Protein AF-A0A1Y3AY21-F1 (afdb_monomer_lite)

Organism: Euroglyphus maynei (NCBI:txid6958)

InterPro domains:
  IPR007604 CP2 transcription factor [PF04516] (5-141)
  IPR007604 CP2 transcription factor [PS51968] (2-141)
  IPR040167 Transcription factor CP2-like [PTHR11037] (5-141)

pLDDT: mean 89.31, std 12.77, range [42.41, 98.56]

Secondary structure (DSSP, 8-state):
--TTSEEEEEE-PPPS---TTS-------TT-EEEEEEEE---SSS--SSS-EEEEEE---SS---HHHHHHHHHHHHHTSS-TT--SEEEEEEEEESEEEEEEEEETTEEEEEE-TTT--EEEEEEE---TTTTS-----

Structure (mmCIF, N/CA/C/O backbone):
data_AF-A0A1Y3AY21-F1
#
_entry.id   AF-A0A1Y3AY21-F1
#
loop_
_atom_site.group_PDB
_atom_site.id
_atom_site.type_symbol
_atom_site.label_atom_id
_atom_site.label_alt_id
_atom_site.label_comp_id
_atom_site.label_asym_id
_atom_site.label_entity_id
_atom_site.label_seq_id
_atom_site.pdbx_PDB_ins_code
_atom_site.Cartn_x
_atom_site.Cartn_y
_atom_site.Cartn_z
_atom_site.occupancy
_atom_site.B_iso_or_equiv
_atom_site.auth_seq_id
_atom_site.auth_comp_id
_atom_site.auth_asym_id
_atom_site.auth_atom_id
_atom_site.pdbx_PDB_model_num
ATOM 1 N N . PHE A 1 1 ? 0.464 17.206 8.631 1.00 47.75 1 PHE A N 1
ATOM 2 C CA . PHE A 1 1 ? -0.563 16.565 9.478 1.00 47.75 1 PHE A CA 1
ATOM 3 C C . PHE A 1 1 ? -1.856 16.540 8.682 1.00 47.75 1 PHE A C 1
ATOM 5 O O . PHE A 1 1 ? -2.060 17.468 7.915 1.00 47.75 1 PHE A O 1
ATOM 12 N N . SER A 1 2 ? -2.652 15.473 8.765 1.00 59.25 2 SER A N 1
ATOM 13 C CA . SER A 1 2 ? -3.942 15.412 8.066 1.00 59.25 2 SER A CA 1
ATOM 14 C C . SER A 1 2 ? -4.950 16.334 8.759 1.00 59.25 2 SER A C 1
ATOM 16 O O . SER A 1 2 ? -5.069 16.267 9.981 1.00 59.25 2 SER A O 1
ATOM 18 N N . ASP A 1 3 ? -5.694 17.142 8.001 1.00 69.38 3 ASP A N 1
ATOM 19 C CA . ASP A 1 3 ? -6.731 18.056 8.525 1.00 69.38 3 ASP A CA 1
ATOM 20 C C . ASP A 1 3 ? -7.941 17.328 9.146 1.00 69.38 3 ASP A C 1
ATOM 22 O O . ASP A 1 3 ? -8.862 17.959 9.664 1.00 69.38 3 ASP A O 1
ATOM 26 N N . ILE A 1 4 ? -7.950 15.994 9.073 1.00 77.56 4 ILE A N 1
ATOM 27 C CA . ILE A 1 4 ? -9.041 15.111 9.497 1.00 77.56 4 ILE A CA 1
ATOM 28 C C . ILE A 1 4 ? -8.588 14.073 10.540 1.00 77.56 4 ILE A C 1
ATOM 30 O O . ILE A 1 4 ? -9.202 13.021 10.655 1.00 77.56 4 ILE A O 1
ATOM 34 N N . GLY A 1 5 ? -7.496 14.319 11.274 1.00 87.94 5 GLY A N 1
ATOM 35 C CA . GLY A 1 5 ? -7.103 13.525 12.454 1.00 87.94 5 GLY A CA 1
ATOM 36 C C . GLY A 1 5 ? -6.418 12.177 12.185 1.00 87.94 5 GLY A C 1
ATOM 37 O O . GLY A 1 5 ? -5.830 11.602 13.101 1.00 87.94 5 GLY A O 1
ATOM 38 N N . PHE A 1 6 ? -6.423 11.676 10.947 1.00 92.44 6 PHE A N 1
ATOM 39 C CA . PHE A 1 6 ? -5.727 10.436 10.590 1.00 92.44 6 PHE A CA 1
ATOM 40 C C . PHE A 1 6 ? -4.209 10.617 10.541 1.00 92.44 6 PHE A C 1
ATOM 42 O O . PHE A 1 6 ? -3.682 11.587 9.987 1.00 92.44 6 PHE A O 1
ATOM 49 N N . LYS A 1 7 ? -3.494 9.629 11.070 1.00 93.62 7 LYS A N 1
ATOM 50 C CA . LYS A 1 7 ? -2.042 9.514 10.978 1.00 93.62 7 LYS A CA 1
ATOM 51 C C . LYS A 1 7 ? -1.668 8.107 10.550 1.00 93.62 7 LYS A C 1
ATOM 53 O O . LYS A 1 7 ? -2.377 7.142 10.819 1.00 93.62 7 LYS A O 1
ATOM 58 N N . TYR A 1 8 ? -0.536 8.013 9.873 1.00 94.62 8 TYR A N 1
ATOM 59 C CA . TYR A 1 8 ? 0.045 6.746 9.479 1.00 94.62 8 TYR A CA 1
ATOM 60 C C . TYR A 1 8 ? 1.562 6.829 9.546 1.00 94.62 8 TYR A C 1
ATOM 62 O O . TYR A 1 8 ? 2.155 7.883 9.300 1.00 94.62 8 TYR A O 1
ATOM 70 N N . PHE A 1 9 ? 2.192 5.709 9.871 1.00 93.81 9 PHE A N 1
ATOM 71 C CA . PHE A 1 9 ? 3.640 5.589 9.859 1.00 93.81 9 PHE A CA 1
ATOM 72 C C . PHE A 1 9 ? 4.066 4.190 9.428 1.00 93.81 9 PHE A C 1
ATOM 74 O O . PHE A 1 9 ? 3.391 3.198 9.699 1.00 93.81 9 PHE A O 1
ATOM 81 N N . LEU A 1 10 ? 5.202 4.137 8.738 1.00 94.94 10 LEU A N 1
ATOM 82 C CA . LEU A 1 10 ? 5.857 2.904 8.329 1.00 94.94 10 LEU A CA 1
ATOM 83 C C . LEU A 1 10 ? 6.872 2.499 9.405 1.00 94.94 10 LEU A C 1
ATOM 85 O O . LEU A 1 10 ? 7.791 3.253 9.726 1.00 94.94 10 LEU A O 1
ATOM 89 N N . GLU A 1 11 ? 6.706 1.302 9.949 1.00 93.44 11 GLU A N 1
ATOM 90 C CA . GLU A 1 11 ? 7.600 0.680 10.918 1.00 93.44 11 GLU A CA 1
ATOM 91 C C . GLU A 1 11 ? 8.815 0.088 10.201 1.00 93.44 11 GLU A C 1
ATOM 93 O O . GLU A 1 11 ? 8.866 -1.091 9.854 1.00 93.44 11 GLU A O 1
ATOM 98 N N . SER A 1 12 ? 9.812 0.933 9.965 1.00 88.56 12 SER A N 1
ATOM 99 C CA . SER A 1 12 ? 11.078 0.566 9.333 1.00 88.56 12 SER A CA 1
ATOM 100 C C . SER A 1 12 ? 12.263 1.117 10.130 1.00 88.56 12 SER A C 1
ATOM 102 O O . SER A 1 12 ? 12.130 2.189 10.732 1.00 88.56 12 SER A O 1
ATOM 104 N N . PRO A 1 13 ? 13.446 0.479 10.071 1.00 80.50 13 PRO A N 1
ATOM 105 C CA . PRO A 1 13 ? 14.674 1.075 10.583 1.00 80.50 13 PRO A CA 1
ATOM 106 C C . PRO A 1 13 ? 14.881 2.490 10.025 1.00 80.50 13 PRO A C 1
ATOM 108 O O . PRO A 1 13 ? 14.709 2.739 8.831 1.00 80.50 13 PRO A O 1
ATOM 111 N N . ILE A 1 14 ? 15.227 3.435 10.898 1.00 68.19 14 ILE A N 1
ATOM 112 C CA . ILE A 1 14 ? 15.421 4.834 10.509 1.00 68.19 14 ILE A CA 1
ATOM 113 C C . ILE A 1 14 ? 16.758 4.954 9.771 1.00 68.19 14 ILE A C 1
ATOM 115 O O . ILE A 1 14 ? 17.792 4.537 10.290 1.00 68.19 14 ILE A O 1
ATOM 119 N N . SER A 1 15 ? 16.749 5.554 8.576 1.00 64.31 15 SER A N 1
ATOM 120 C CA . SER A 1 15 ? 17.994 5.893 7.883 1.00 64.31 15 SER A CA 1
ATOM 121 C C . SER A 1 15 ? 18.796 6.913 8.694 1.00 64.31 15 SER A C 1
ATOM 123 O O . SER A 1 15 ? 18.260 7.933 9.127 1.00 64.31 15 SER A O 1
ATOM 125 N N . THR A 1 16 ? 20.091 6.661 8.874 1.00 58.69 16 THR A N 1
ATOM 126 C CA . THR A 1 16 ? 21.028 7.600 9.512 1.00 58.69 16 THR A CA 1
ATOM 127 C C . THR A 1 16 ? 21.430 8.751 8.586 1.00 58.69 16 THR A C 1
ATOM 129 O O . THR A 1 16 ? 21.954 9.759 9.053 1.00 58.69 16 THR A O 1
ATOM 132 N N . SER A 1 17 ? 21.178 8.634 7.277 1.00 58.88 17 SER A N 1
ATOM 133 C CA . SER A 1 17 ? 21.485 9.673 6.292 1.00 58.88 17 SER A CA 1
ATOM 134 C C . SER A 1 17 ? 20.344 10.679 6.185 1.00 58.88 17 SER A C 1
ATOM 136 O O . SER A 1 17 ? 19.349 10.436 5.508 1.00 58.88 17 SER A O 1
ATOM 138 N N . GLN A 1 18 ? 20.506 11.831 6.833 1.00 53.09 18 GLN A N 1
ATOM 139 C CA . GLN A 1 18 ? 19.675 13.008 6.589 1.00 53.09 18 GLN A CA 1
ATOM 140 C C . GLN A 1 18 ? 20.442 13.965 5.673 1.00 53.09 18 GLN A C 1
ATOM 142 O O . GLN A 1 18 ? 21.398 14.610 6.105 1.00 53.09 18 GLN A O 1
ATOM 147 N N . ARG A 1 19 ? 20.046 14.067 4.401 1.00 57.06 19 ARG A N 1
ATOM 148 C CA . ARG A 1 19 ? 20.443 15.214 3.576 1.00 57.06 19 ARG A CA 1
ATOM 149 C C . ARG A 1 19 ? 19.518 16.365 3.957 1.00 57.06 19 ARG A C 1
ATOM 151 O O . ARG A 1 19 ? 18.308 16.212 3.879 1.00 57.06 19 ARG A O 1
ATOM 158 N N . ARG A 1 20 ? 20.085 17.481 4.431 1.00 56.41 20 ARG A N 1
ATOM 159 C CA . ARG A 1 20 ? 19.337 18.621 5.005 1.00 56.41 20 ARG A CA 1
ATOM 160 C C . ARG A 1 20 ? 18.329 19.275 4.047 1.00 56.41 20 ARG A C 1
ATOM 162 O O . ARG A 1 20 ? 17.482 20.015 4.529 1.00 56.41 20 ARG A O 1
ATOM 169 N N . GLU A 1 21 ? 18.430 19.013 2.746 1.00 60.22 21 GLU A N 1
ATOM 170 C CA . GLU A 1 21 ? 17.621 19.658 1.701 1.00 60.22 21 GLU A CA 1
ATOM 171 C C . GLU A 1 21 ? 16.670 18.699 0.961 1.00 60.22 21 GLU A C 1
ATOM 173 O O . GLU A 1 21 ? 15.831 19.168 0.200 1.00 60.22 21 GLU A O 1
ATOM 178 N N . ASP A 1 22 ? 16.745 17.384 1.207 1.00 61.72 22 ASP A N 1
ATOM 179 C CA . ASP A 1 22 ? 15.887 16.392 0.542 1.00 61.72 22 ASP A CA 1
ATOM 180 C C . ASP A 1 22 ? 14.749 15.922 1.461 1.00 61.72 22 ASP A C 1
ATOM 182 O O . ASP A 1 22 ? 14.921 15.770 2.675 1.00 61.72 22 ASP A O 1
ATOM 186 N N . ASP A 1 23 ? 13.595 15.607 0.862 1.00 68.69 23 ASP A N 1
ATOM 187 C CA . ASP A 1 23 ? 12.509 14.906 1.551 1.00 68.69 23 ASP A CA 1
ATOM 188 C C . ASP A 1 23 ? 13.024 13.623 2.215 1.00 68.69 23 ASP A C 1
ATOM 190 O O . ASP A 1 23 ? 13.844 12.882 1.664 1.00 68.69 23 ASP A O 1
ATOM 194 N N . ARG A 1 24 ? 12.501 13.325 3.407 1.00 73.12 24 ARG A N 1
ATOM 195 C CA . ARG A 1 24 ? 12.883 12.130 4.162 1.00 73.12 24 ARG A CA 1
ATOM 196 C C . ARG A 1 24 ? 12.553 10.869 3.357 1.00 73.12 24 ARG A C 1
ATOM 198 O O . ARG A 1 24 ? 11.388 10.553 3.136 1.00 73.12 24 ARG A O 1
ATOM 205 N N . VAL A 1 25 ? 13.587 10.116 2.986 1.00 83.50 25 VAL A N 1
ATOM 206 C CA . VAL A 1 25 ? 13.462 8.808 2.332 1.00 83.50 25 VAL A CA 1
ATOM 207 C C . VAL A 1 25 ? 13.623 7.693 3.360 1.00 83.50 25 VAL A C 1
ATOM 209 O O . VAL A 1 25 ? 14.519 7.721 4.207 1.00 83.50 25 VAL A O 1
ATOM 212 N N . THR A 1 26 ? 12.766 6.682 3.253 1.00 88.31 26 THR A N 1
ATOM 213 C CA . THR A 1 26 ? 12.861 5.443 4.022 1.00 88.31 26 THR A CA 1
ATOM 214 C C . THR A 1 26 ? 13.333 4.321 3.109 1.00 88.31 26 THR A C 1
ATOM 216 O O . THR A 1 26 ? 12.723 4.065 2.074 1.00 88.31 26 THR A O 1
ATOM 219 N N . TYR A 1 27 ? 14.408 3.638 3.499 1.00 89.62 27 TYR A N 1
ATOM 220 C CA . TYR A 1 27 ? 14.910 2.474 2.775 1.00 89.62 27 TYR A CA 1
ATOM 221 C C . TYR A 1 27 ? 14.227 1.205 3.285 1.00 89.62 27 TYR A C 1
ATOM 223 O O . TYR A 1 27 ? 14.164 0.972 4.492 1.00 89.62 27 TYR A O 1
ATOM 231 N N . ILE A 1 28 ? 13.742 0.386 2.356 1.00 93.69 28 ILE A N 1
ATOM 232 C CA . ILE A 1 28 ? 13.103 -0.904 2.625 1.00 93.69 28 ILE A CA 1
ATOM 233 C C . ILE A 1 28 ? 13.726 -1.988 1.747 1.00 93.69 28 ILE A C 1
ATOM 235 O O . ILE A 1 28 ? 14.199 -1.713 0.644 1.00 93.69 28 ILE A O 1
ATOM 239 N N . ASN A 1 29 ? 13.714 -3.225 2.232 1.00 95.56 29 ASN A N 1
ATOM 240 C CA . ASN A 1 29 ? 14.217 -4.381 1.503 1.00 95.56 29 ASN A CA 1
ATOM 241 C C . ASN A 1 29 ? 13.094 -5.021 0.680 1.00 95.56 29 ASN A C 1
ATOM 243 O O . ASN A 1 29 ? 11.986 -5.228 1.180 1.00 95.56 29 ASN A O 1
ATOM 247 N N . LYS A 1 30 ? 13.399 -5.386 -0.570 1.00 96.75 30 LYS A N 1
ATOM 248 C CA . LYS A 1 30 ? 12.476 -6.126 -1.439 1.00 96.75 30 LYS A CA 1
ATOM 249 C C . LYS A 1 30 ? 12.046 -7.438 -0.777 1.00 96.75 30 LYS A C 1
ATOM 251 O O . LYS A 1 30 ? 12.887 -8.192 -0.294 1.00 96.75 30 LYS A O 1
ATOM 256 N N . GLY A 1 31 ? 10.743 -7.707 -0.779 1.00 97.31 31 GLY A N 1
ATOM 257 C CA . GLY A 1 31 ? 10.140 -8.927 -0.235 1.00 97.31 31 GLY A CA 1
ATOM 258 C C . GLY A 1 31 ? 10.116 -9.016 1.295 1.00 97.31 31 GLY A C 1
ATOM 259 O O . GLY A 1 31 ? 9.532 -9.954 1.832 1.00 97.31 31 GLY A O 1
ATOM 260 N N . GLN A 1 32 ? 10.710 -8.055 2.009 1.00 97.62 32 GLN A N 1
ATOM 261 C CA . GLN A 1 32 ? 10.602 -7.976 3.462 1.00 97.62 32 GLN A CA 1
ATOM 262 C C . GLN A 1 32 ? 9.298 -7.273 3.849 1.00 97.62 32 GLN A C 1
ATOM 264 O O . GLN A 1 32 ? 8.937 -6.250 3.267 1.00 97.62 32 GLN A O 1
ATOM 269 N N . PHE A 1 33 ? 8.611 -7.817 4.855 1.00 97.94 33 PHE A N 1
ATOM 270 C CA . PHE A 1 33 ? 7.401 -7.210 5.396 1.00 97.94 33 PHE A CA 1
ATOM 271 C C . PHE A 1 33 ? 7.725 -6.078 6.373 1.00 97.94 33 PHE A C 1
ATOM 273 O O . PHE A 1 33 ? 8.557 -6.232 7.270 1.00 97.94 33 PHE A O 1
ATOM 280 N N . TYR A 1 34 ? 7.021 -4.962 6.208 1.00 98.06 34 TYR A N 1
ATOM 281 C CA . TYR A 1 34 ? 7.046 -3.802 7.092 1.00 98.06 34 TYR A CA 1
ATOM 282 C C . TYR A 1 34 ? 5.618 -3.442 7.501 1.00 98.06 34 TYR A C 1
ATOM 284 O O . TYR A 1 34 ? 4.695 -3.497 6.685 1.00 98.06 34 TYR A O 1
ATOM 292 N N . GLY A 1 35 ? 5.431 -3.067 8.765 1.00 97.94 35 GLY A N 1
ATOM 293 C CA . GLY A 1 35 ? 4.133 -2.647 9.282 1.00 97.94 35 GLY A CA 1
ATOM 294 C C . GLY A 1 35 ? 3.819 -1.207 8.895 1.00 97.94 35 GLY A C 1
ATOM 295 O O . GLY A 1 35 ? 4.633 -0.321 9.124 1.00 97.94 35 GLY A O 1
ATOM 296 N N . ILE A 1 36 ? 2.635 -0.952 8.354 1.00 98.19 36 ILE A N 1
ATOM 297 C CA . ILE A 1 36 ? 2.042 0.383 8.305 1.00 98.19 36 ILE A CA 1
ATOM 298 C C . ILE A 1 36 ? 0.984 0.428 9.396 1.00 98.19 36 ILE A C 1
ATOM 300 O O . ILE A 1 36 ? 0.001 -0.314 9.335 1.00 98.19 36 ILE A O 1
ATOM 304 N N . THR A 1 37 ? 1.190 1.301 10.374 1.00 98.19 37 THR A N 1
ATOM 305 C CA . THR A 1 37 ? 0.225 1.543 11.446 1.00 98.19 37 THR A CA 1
ATOM 306 C C . THR A 1 37 ? -0.574 2.793 11.113 1.00 98.19 37 THR A C 1
ATOM 308 O O . THR A 1 37 ? -0.004 3.814 10.729 1.00 98.19 37 THR A O 1
ATOM 311 N N . LEU A 1 38 ? -1.896 2.684 11.219 1.00 97.50 38 LEU A N 1
ATOM 312 C CA . LEU A 1 38 ? -2.871 3.736 10.989 1.00 97.50 38 LEU A CA 1
ATOM 313 C C . LEU A 1 38 ? -3.582 4.018 12.306 1.00 97.50 38 LEU A C 1
ATOM 315 O O . LEU A 1 38 ? -4.095 3.110 12.960 1.00 97.50 38 LEU A O 1
ATOM 319 N N . GLU A 1 39 ? -3.640 5.289 12.668 1.00 95.44 39 GLU A N 1
ATOM 320 C CA . GLU A 1 39 ? -4.315 5.765 13.866 1.00 95.44 39 GLU A CA 1
ATOM 321 C C . GLU A 1 39 ? -5.192 6.968 13.520 1.00 95.44 39 GLU A C 1
ATOM 323 O O . GLU A 1 39 ? -4.963 7.687 12.542 1.00 95.44 39 GLU A O 1
ATOM 328 N N . TYR A 1 40 ? -6.216 7.184 14.331 1.00 92.94 40 TYR A N 1
ATOM 329 C CA . TYR A 1 40 ? -7.087 8.341 14.233 1.00 92.94 40 TYR A CA 1
ATOM 330 C C . TYR A 1 40 ? -7.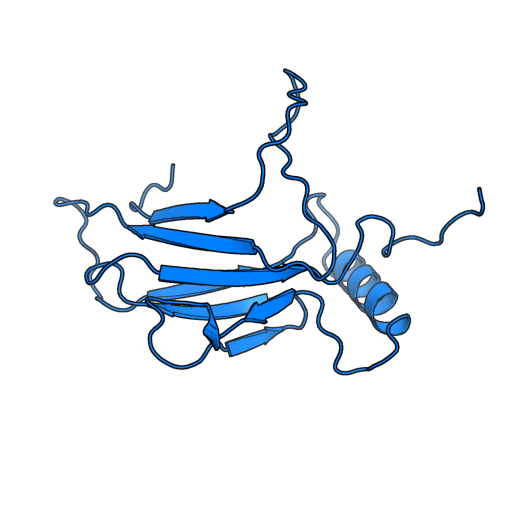079 9.060 15.573 1.00 92.94 40 TYR A C 1
ATOM 332 O O . TYR A 1 40 ? -7.364 8.471 16.615 1.00 92.94 40 TYR A O 1
ATOM 340 N N . ILE A 1 41 ? -6.733 10.342 15.542 1.00 89.81 41 ILE A N 1
ATOM 341 C CA . ILE A 1 41 ? -6.858 11.216 16.699 1.00 89.81 41 ILE A CA 1
ATOM 342 C C . ILE A 1 41 ? -8.238 11.842 16.637 1.00 89.81 41 ILE A C 1
ATOM 344 O O . ILE A 1 41 ? -8.535 12.602 15.716 1.00 89.81 41 ILE A O 1
ATOM 348 N N . ASN A 1 42 ? -9.063 11.501 17.624 1.00 84.31 42 ASN A N 1
ATOM 349 C CA . ASN A 1 42 ? -10.427 11.989 17.701 1.00 84.31 42 ASN A CA 1
ATOM 350 C C . ASN A 1 42 ? -10.460 13.517 17.818 1.00 84.31 42 ASN A C 1
ATOM 352 O O . ASN A 1 42 ? -9.816 14.093 18.697 1.00 84.31 42 ASN A O 1
ATOM 356 N N . ASP A 1 43 ? -11.240 14.141 16.942 1.00 84.06 43 ASP A N 1
ATOM 357 C CA . ASP A 1 43 ? -11.539 15.567 16.968 1.00 84.06 43 ASP A CA 1
ATOM 358 C C . ASP A 1 43 ? -12.971 15.738 17.486 1.00 84.06 43 ASP A C 1
ATOM 360 O O . ASP A 1 43 ? -13.931 15.318 16.837 1.00 84.06 43 ASP A O 1
ATOM 364 N N . ALA A 1 44 ? -13.112 16.332 18.673 1.00 82.50 44 ALA A N 1
ATOM 365 C CA . ALA A 1 44 ? -14.410 16.532 19.313 1.00 82.50 44 ALA A CA 1
ATOM 366 C C . ALA A 1 44 ? -15.333 17.457 18.502 1.00 82.50 44 ALA A C 1
ATOM 368 O O . ALA A 1 44 ? -16.551 17.282 18.540 1.00 82.50 44 ALA A O 1
ATOM 369 N N . ASP A 1 45 ? -14.762 18.395 17.741 1.00 85.38 45 ASP A N 1
ATOM 370 C CA . ASP A 1 45 ? -15.517 19.337 16.913 1.00 85.38 45 ASP A CA 1
ATOM 371 C C . ASP A 1 45 ? -15.873 18.731 15.546 1.00 85.38 45 ASP A C 1
ATOM 373 O O . ASP A 1 45 ? -16.820 19.166 14.882 1.00 85.38 45 ASP A O 1
ATOM 377 N N . LYS A 1 46 ? -15.125 17.708 15.111 1.00 82.00 46 LYS A N 1
ATOM 378 C CA . LYS A 1 46 ? -15.300 17.021 13.821 1.00 82.00 46 LYS A CA 1
ATOM 379 C C . LYS A 1 46 ? -15.240 15.495 13.975 1.00 82.00 46 LYS A C 1
ATOM 381 O O . LYS A 1 46 ? -14.366 14.852 13.382 1.00 82.00 46 LYS A O 1
ATOM 386 N N . PRO A 1 47 ? -16.181 14.891 14.720 1.00 82.38 47 PRO A N 1
ATOM 387 C CA . PRO A 1 47 ? -16.171 13.454 14.940 1.00 82.38 47 PRO A CA 1
ATOM 388 C C . PRO A 1 47 ? -16.435 12.696 13.635 1.00 82.38 47 PRO A C 1
ATOM 390 O O . PRO A 1 47 ? -17.193 13.141 12.762 1.00 82.38 47 PRO A O 1
ATOM 393 N N . LEU A 1 48 ? -15.848 11.504 13.515 1.00 84.75 48 LEU A N 1
ATOM 394 C CA . LEU A 1 48 ? -16.182 10.584 12.430 1.00 84.75 48 LEU A CA 1
ATOM 395 C C . LEU A 1 48 ? -17.662 10.202 12.497 1.00 84.75 48 LEU A C 1
ATOM 397 O O . LEU A 1 48 ? -18.164 9.752 13.523 1.00 84.75 48 LEU A O 1
ATOM 401 N N . LYS A 1 49 ? -18.360 10.358 11.369 1.00 80.94 49 LYS A N 1
ATOM 402 C CA . LYS A 1 49 ? -19.792 10.035 11.260 1.00 80.94 49 LYS A CA 1
ATOM 403 C C . LYS A 1 49 ? -20.060 8.529 11.188 1.00 80.94 49 LYS A C 1
ATOM 405 O O . LYS A 1 49 ? -21.107 8.083 11.641 1.00 80.94 49 LYS A O 1
ATOM 410 N N . ASN A 1 50 ? -19.120 7.769 10.626 1.00 82.06 50 ASN A N 1
ATOM 411 C CA . ASN A 1 50 ? -19.178 6.314 10.508 1.00 82.06 50 ASN A CA 1
ATOM 412 C C . ASN A 1 50 ? -17.995 5.701 11.258 1.00 82.06 50 ASN A C 1
ATOM 414 O O . ASN A 1 50 ? -16.874 6.189 11.126 1.00 82.06 50 ASN A O 1
ATOM 418 N N . GLY A 1 51 ? -18.245 4.617 11.998 1.00 85.50 51 GLY A N 1
ATOM 419 C CA . GLY A 1 51 ? -17.197 3.905 12.732 1.00 85.50 51 GLY A CA 1
ATOM 420 C C . GLY A 1 51 ? -16.193 3.222 11.806 1.00 85.50 51 GLY A C 1
ATOM 421 O O . GLY A 1 51 ? -14.996 3.326 12.019 1.00 85.50 51 GLY A O 1
ATOM 422 N N . THR A 1 52 ? -16.654 2.570 10.737 1.00 93.88 52 THR A N 1
ATOM 423 C CA . THR A 1 52 ? -15.771 1.848 9.809 1.00 93.88 52 THR A CA 1
ATOM 424 C C . THR A 1 52 ? -15.346 2.721 8.632 1.00 93.88 52 THR A C 1
ATOM 426 O O . THR A 1 52 ? -16.185 3.319 7.954 1.00 93.88 52 THR A O 1
ATOM 429 N N . VAL A 1 53 ? -14.046 2.736 8.341 1.00 95.06 53 VAL A N 1
ATOM 430 C CA . VAL A 1 53 ? -13.450 3.430 7.190 1.00 95.06 53 VAL A CA 1
ATOM 431 C C . VAL A 1 53 ? -12.745 2.439 6.265 1.00 95.06 53 VAL A C 1
ATOM 433 O O . VAL A 1 53 ? -12.347 1.359 6.698 1.00 95.06 53 VAL A O 1
ATOM 436 N N . LYS A 1 54 ? -12.581 2.812 4.990 1.00 96.75 54 LYS A N 1
ATOM 437 C CA . LYS A 1 54 ? -11.766 2.078 4.011 1.00 96.75 54 LYS A CA 1
ATOM 438 C C . LYS A 1 54 ? -10.440 2.804 3.814 1.00 96.75 54 LYS A C 1
ATOM 440 O O . LYS A 1 54 ? -10.438 3.990 3.493 1.00 96.75 54 LYS A O 1
ATOM 445 N N . SER A 1 55 ? -9.330 2.089 3.943 1.00 97.38 55 SER A N 1
ATOM 446 C CA . SER A 1 55 ? -7.994 2.590 3.612 1.00 97.38 55 SER A CA 1
ATOM 447 C C . SER A 1 55 ? -7.440 1.840 2.408 1.00 97.38 55 SER A C 1
ATOM 449 O O . SER A 1 55 ? -7.652 0.636 2.277 1.00 97.38 55 SER A O 1
ATOM 451 N N . ILE A 1 56 ? -6.739 2.557 1.526 1.00 98.38 56 ILE A N 1
ATOM 452 C CA . ILE A 1 56 ? -6.056 1.990 0.358 1.00 98.38 56 ILE A CA 1
ATOM 453 C C . ILE A 1 56 ? -4.570 2.317 0.487 1.00 98.38 56 ILE A C 1
ATOM 455 O O . ILE A 1 56 ? -4.201 3.483 0.613 1.00 98.38 56 ILE A O 1
ATOM 459 N N . VAL A 1 57 ? -3.724 1.289 0.455 1.00 98.19 57 VAL A N 1
ATOM 460 C CA . VAL A 1 57 ? -2.264 1.433 0.414 1.00 98.19 57 VAL A CA 1
ATOM 461 C C . VAL A 1 57 ? -1.820 1.148 -1.008 1.00 98.19 57 VAL A C 1
ATOM 463 O O . VAL A 1 57 ? -2.152 0.097 -1.554 1.00 98.19 57 VAL A O 1
ATOM 466 N N . MET A 1 58 ? -1.085 2.086 -1.603 1.00 97.25 58 MET A N 1
ATOM 467 C CA . MET A 1 58 ? -0.633 1.999 -2.989 1.00 97.25 58 MET A CA 1
ATOM 468 C C . MET A 1 58 ? 0.857 2.296 -3.094 1.00 97.25 58 MET A C 1
ATOM 470 O O . MET A 1 58 ? 1.361 3.212 -2.446 1.00 97.25 58 MET A O 1
ATOM 474 N N . LEU A 1 59 ? 1.541 1.551 -3.958 1.00 96.25 59 LEU A N 1
ATOM 475 C CA . LEU A 1 59 ? 2.864 1.909 -4.448 1.00 96.25 59 LEU A CA 1
ATOM 476 C C . LEU A 1 59 ? 2.709 2.677 -5.765 1.00 96.25 59 LEU A C 1
ATOM 478 O O . LEU A 1 59 ? 2.158 2.144 -6.729 1.00 96.25 59 LEU A O 1
ATOM 482 N N . VAL A 1 60 ? 3.188 3.919 -5.800 1.00 94.94 60 VAL A N 1
ATOM 483 C CA . VAL A 1 60 ? 3.062 4.837 -6.946 1.00 94.94 60 VAL A CA 1
ATOM 484 C C . VAL A 1 60 ? 4.411 5.460 -7.294 1.00 94.94 60 VAL A C 1
ATOM 486 O O . VAL A 1 60 ? 5.323 5.473 -6.461 1.00 94.94 60 VAL A O 1
ATOM 489 N N . PHE A 1 61 ? 4.554 5.974 -8.516 1.00 93.50 61 PHE A N 1
ATOM 490 C CA . PHE A 1 61 ? 5.727 6.767 -8.869 1.00 93.50 61 PHE A CA 1
ATOM 491 C C . PHE A 1 61 ? 5.610 8.157 -8.237 1.00 93.50 61 PHE A C 1
ATOM 493 O O . PHE A 1 61 ? 4.537 8.747 -8.190 1.00 93.50 61 PHE A O 1
ATOM 500 N N . ARG A 1 62 ? 6.722 8.662 -7.692 1.00 89.12 62 ARG A N 1
ATOM 501 C CA . ARG A 1 62 ? 6.763 9.992 -7.068 1.00 89.12 62 ARG A CA 1
ATOM 502 C C . ARG A 1 62 ? 6.889 11.112 -8.097 1.00 89.12 62 ARG A C 1
ATOM 504 O O . ARG A 1 62 ? 6.336 12.185 -7.896 1.00 89.12 62 ARG A O 1
ATOM 511 N N . GLU A 1 63 ? 7.679 10.881 -9.139 1.00 86.75 63 GLU A N 1
ATOM 512 C CA . GLU A 1 63 ? 7.860 11.842 -10.225 1.00 86.75 63 GLU A CA 1
ATOM 513 C C . GLU A 1 63 ? 6.605 11.884 -11.089 1.00 86.75 63 GLU A C 1
ATOM 515 O O . GLU A 1 63 ? 6.059 10.831 -11.425 1.00 86.75 63 GLU A O 1
ATOM 520 N N . GLU A 1 64 ? 6.183 13.091 -11.468 1.00 77.75 64 GLU A N 1
ATOM 521 C CA . GLU A 1 64 ? 5.060 13.287 -12.378 1.00 77.75 64 GLU A CA 1
ATOM 522 C C . GLU A 1 64 ? 5.383 12.655 -13.735 1.00 77.75 64 GLU A C 1
ATOM 524 O O . GLU A 1 64 ? 6.180 13.164 -14.523 1.00 77.75 64 GLU A O 1
ATOM 529 N N . LYS A 1 65 ? 4.758 11.509 -13.988 1.00 86.81 65 LYS A N 1
ATOM 530 C CA . LYS A 1 65 ? 4.702 10.845 -15.286 1.00 86.81 65 LYS A CA 1
ATOM 531 C C . LYS A 1 65 ? 3.276 10.909 -15.793 1.00 86.81 65 LYS A C 1
ATOM 533 O O . LYS A 1 65 ? 2.323 10.987 -15.018 1.00 86.81 65 LYS A O 1
ATOM 538 N N . THR A 1 66 ? 3.112 10.837 -17.105 1.00 93.88 66 THR A N 1
ATOM 539 C CA . THR A 1 66 ? 1.779 10.612 -17.664 1.00 93.88 66 THR A CA 1
ATOM 540 C C . THR A 1 66 ? 1.261 9.237 -17.235 1.00 93.88 66 THR A C 1
ATOM 542 O O . THR A 1 66 ? 2.038 8.301 -17.027 1.00 93.88 66 THR A O 1
ATOM 545 N N . GLN A 1 67 ? -0.062 9.082 -17.147 1.00 92.12 67 GLN A N 1
ATOM 546 C CA . GLN A 1 67 ? -0.684 7.794 -16.821 1.00 92.12 67 GLN A CA 1
ATOM 547 C C . GLN A 1 67 ? -0.189 6.668 -17.749 1.00 92.12 67 GLN A C 1
ATOM 549 O O . GLN A 1 67 ? 0.093 5.561 -17.291 1.00 92.12 67 GLN A O 1
ATOM 554 N N . ASP A 1 68 ? -0.018 6.959 -19.040 1.00 94.81 68 ASP A N 1
ATOM 555 C CA . ASP A 1 68 ? 0.483 5.999 -20.027 1.00 94.81 68 ASP A CA 1
ATOM 556 C C . ASP A 1 68 ? 1.925 5.551 -19.742 1.00 94.81 68 ASP A C 1
ATOM 558 O O . ASP A 1 68 ? 2.272 4.386 -19.954 1.00 94.81 68 ASP A O 1
ATOM 562 N N . GLU A 1 69 ? 2.783 6.452 -19.264 1.00 94.06 69 GLU A N 1
ATOM 563 C CA . GLU A 1 69 ? 4.162 6.129 -18.888 1.00 94.06 69 GLU A CA 1
ATOM 564 C C . GLU A 1 69 ? 4.224 5.284 -17.616 1.00 94.06 69 GLU A C 1
ATOM 566 O O . GLU A 1 69 ? 5.003 4.328 -17.562 1.00 94.06 69 GLU A O 1
ATOM 571 N N . GLU A 1 70 ? 3.385 5.576 -16.618 1.00 93.56 70 GLU A N 1
ATOM 572 C CA . GLU A 1 70 ? 3.279 4.740 -15.420 1.00 93.56 70 GLU A CA 1
ATOM 573 C C . GLU A 1 70 ? 2.806 3.328 -15.771 1.00 93.56 70 GLU A C 1
ATOM 575 O O . GLU A 1 70 ? 3.419 2.345 -15.348 1.00 93.56 70 GLU A O 1
ATOM 580 N N . VAL A 1 71 ? 1.761 3.211 -16.599 1.00 93.88 71 VAL A N 1
ATOM 581 C CA . VAL A 1 71 ? 1.238 1.918 -17.061 1.00 93.88 71 VAL A CA 1
ATOM 582 C C . VAL A 1 71 ? 2.317 1.128 -17.800 1.00 93.88 71 VAL A C 1
ATOM 584 O O . VAL A 1 71 ? 2.515 -0.051 -17.500 1.00 93.88 71 VAL A O 1
ATOM 587 N N . LYS A 1 72 ? 3.068 1.762 -18.711 1.00 94.94 72 LYS A N 1
ATOM 588 C CA . LYS A 1 72 ? 4.190 1.112 -19.410 1.00 94.94 72 LYS A CA 1
ATOM 589 C C . LYS A 1 72 ? 5.272 0.639 -18.442 1.00 94.94 72 LYS A C 1
ATOM 591 O O . LYS A 1 72 ? 5.786 -0.463 -18.615 1.00 94.94 72 LYS A O 1
ATOM 596 N N . ALA A 1 73 ? 5.608 1.426 -17.421 1.00 94.88 73 ALA A N 1
ATOM 597 C CA . ALA A 1 73 ? 6.605 1.044 -16.424 1.00 94.88 73 ALA A CA 1
ATOM 598 C C . ALA A 1 73 ? 6.144 -0.158 -15.577 1.00 94.88 73 ALA A C 1
ATOM 600 O O . ALA A 1 73 ? 6.917 -1.098 -15.376 1.00 94.88 73 ALA A O 1
ATOM 601 N N . TRP A 1 74 ? 4.880 -0.179 -15.140 1.00 95.69 74 TRP A N 1
ATOM 602 C CA . TRP A 1 74 ? 4.306 -1.322 -14.421 1.00 95.69 74 TRP A CA 1
ATOM 603 C C . TRP A 1 74 ? 4.253 -2.584 -15.287 1.00 95.69 74 TRP A C 1
ATOM 605 O O . TRP A 1 74 ? 4.647 -3.656 -14.830 1.00 95.69 74 TRP A O 1
ATOM 615 N N . GLN A 1 75 ? 3.820 -2.465 -16.547 1.00 95.00 75 GLN A N 1
ATOM 616 C CA . GLN A 1 75 ? 3.793 -3.579 -17.502 1.00 95.00 75 GLN A CA 1
ATOM 617 C C . GLN A 1 75 ? 5.197 -4.117 -17.784 1.00 95.00 75 GLN A C 1
ATOM 619 O O . GLN A 1 75 ? 5.407 -5.329 -17.804 1.00 95.00 75 GLN A O 1
ATOM 624 N N . PHE A 1 76 ? 6.171 -3.225 -17.960 1.00 95.25 76 PHE A N 1
ATOM 625 C CA . PHE A 1 76 ? 7.565 -3.593 -18.160 1.00 95.25 76 PHE A CA 1
ATOM 626 C C . PHE A 1 76 ? 8.113 -4.388 -16.973 1.00 95.25 76 PHE A C 1
ATOM 628 O O . PHE A 1 76 ? 8.674 -5.467 -17.172 1.00 95.25 76 PHE A O 1
ATOM 635 N N . TRP A 1 77 ? 7.885 -3.914 -15.744 1.00 95.94 77 TRP A N 1
ATOM 636 C CA . TRP A 1 77 ? 8.253 -4.655 -14.540 1.00 95.94 77 TRP A CA 1
ATOM 637 C C . TRP A 1 77 ? 7.571 -6.029 -14.486 1.00 95.94 77 TRP A C 1
ATOM 639 O O . TRP A 1 77 ? 8.236 -7.041 -14.254 1.00 95.94 77 TRP A O 1
ATOM 649 N N . HIS A 1 78 ? 6.259 -6.079 -14.736 1.00 96.06 78 HIS A N 1
ATOM 650 C CA . HIS A 1 78 ? 5.467 -7.309 -14.641 1.00 96.06 78 HIS A CA 1
ATOM 651 C C . HIS A 1 78 ? 5.903 -8.359 -15.670 1.00 96.06 78 HIS A C 1
ATOM 653 O O . HIS A 1 78 ? 6.050 -9.528 -15.326 1.00 96.06 78 HIS A O 1
ATOM 659 N N . SER A 1 79 ? 6.243 -7.931 -16.892 1.00 95.25 79 SER A N 1
ATOM 660 C CA . SER A 1 79 ? 6.733 -8.807 -17.969 1.00 95.25 79 SER A CA 1
ATOM 661 C C . SER A 1 79 ? 8.029 -9.560 -17.639 1.00 95.25 79 SER A C 1
ATOM 663 O O . SER A 1 79 ? 8.352 -10.549 -18.293 1.00 95.25 79 SER A O 1
ATOM 665 N N . ARG A 1 80 ? 8.776 -9.104 -16.623 1.00 94.62 80 ARG A N 1
ATOM 666 C CA . ARG A 1 80 ? 10.032 -9.715 -16.162 1.00 94.62 80 ARG A CA 1
ATOM 667 C C . ARG A 1 80 ? 9.854 -10.648 -14.968 1.00 94.62 80 ARG A C 1
ATOM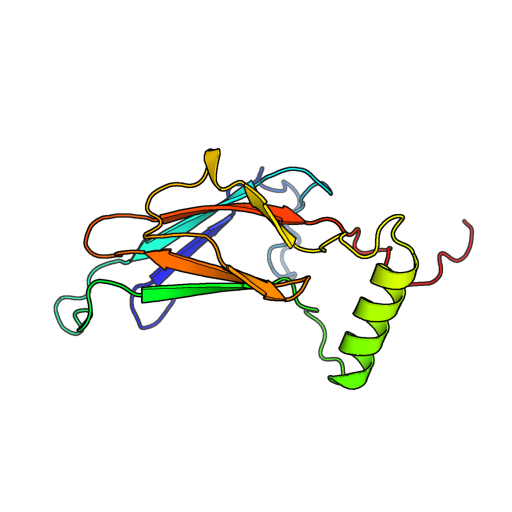 669 O O . ARG A 1 80 ? 10.833 -11.240 -14.517 1.00 94.62 80 ARG A O 1
ATOM 676 N N . GLN A 1 81 ? 8.640 -10.773 -14.436 1.00 95.19 81 GLN A N 1
ATOM 677 C CA . GLN A 1 81 ? 8.380 -11.647 -13.299 1.00 95.19 81 GLN A CA 1
ATOM 678 C C . GLN A 1 81 ? 8.208 -13.097 -13.752 1.00 95.19 81 GLN A C 1
ATOM 680 O O . GLN A 1 81 ? 7.640 -13.382 -14.803 1.00 95.19 81 GLN A O 1
ATOM 685 N N . HIS A 1 82 ? 8.643 -14.040 -12.914 1.00 93.75 82 HIS A N 1
ATOM 686 C CA . HIS A 1 82 ? 8.515 -15.476 -13.194 1.00 93.75 82 HIS A CA 1
ATOM 687 C C . HIS A 1 82 ? 7.065 -15.985 -13.174 1.00 93.75 82 HIS A C 1
ATOM 689 O O . HIS A 1 82 ? 6.793 -17.098 -13.619 1.00 93.75 82 HIS A O 1
ATOM 695 N N . SER A 1 83 ? 6.132 -15.200 -12.633 1.00 96.12 83 SER A N 1
ATOM 696 C CA . SER A 1 83 ? 4.728 -15.567 -12.494 1.00 96.12 83 SER A CA 1
ATOM 697 C C . SER A 1 83 ? 3.834 -14.381 -12.815 1.00 96.12 83 SER A C 1
ATOM 699 O O . SER A 1 83 ? 4.019 -13.294 -12.275 1.00 96.12 83 SER A O 1
ATOM 701 N N . VAL A 1 84 ? 2.783 -14.623 -13.600 1.00 91.62 84 VAL A N 1
ATOM 702 C CA . VAL A 1 84 ? 1.724 -13.632 -13.859 1.00 91.62 84 VAL A CA 1
ATOM 703 C C . VAL A 1 84 ? 0.960 -13.245 -12.588 1.00 91.62 84 VAL A C 1
ATOM 705 O O . VAL A 1 84 ? 0.376 -12.167 -12.524 1.00 91.62 84 VAL A O 1
ATOM 708 N N . LYS A 1 85 ? 0.993 -14.106 -11.558 1.00 93.38 85 LYS A N 1
ATOM 709 C CA . LYS A 1 85 ? 0.396 -13.842 -10.241 1.00 93.38 85 LYS A CA 1
ATOM 710 C C . LYS A 1 85 ? 1.279 -12.964 -9.352 1.00 93.38 85 LYS A C 1
ATOM 712 O O . LYS A 1 85 ? 0.829 -12.578 -8.280 1.00 93.38 85 LYS A O 1
ATOM 717 N N . GLN A 1 86 ? 2.520 -12.674 -9.753 1.00 96.00 86 GLN A N 1
ATOM 718 C CA . GLN A 1 86 ? 3.415 -11.839 -8.961 1.00 96.00 86 GLN A CA 1
ATOM 719 C C . GLN A 1 86 ? 2.829 -10.428 -8.840 1.00 96.00 86 GLN A C 1
ATOM 721 O O . GLN A 1 86 ? 2.558 -9.751 -9.835 1.00 96.00 86 GLN A O 1
ATOM 726 N N . ARG A 1 87 ? 2.630 -9.988 -7.600 1.00 97.12 87 ARG A N 1
ATOM 727 C CA . ARG A 1 87 ? 2.196 -8.633 -7.267 1.00 97.12 87 ARG A CA 1
ATOM 728 C C . ARG A 1 87 ? 3.401 -7.784 -6.913 1.00 97.12 87 ARG A C 1
ATOM 730 O O . ARG A 1 87 ? 4.455 -8.319 -6.565 1.00 97.12 87 ARG A O 1
ATOM 737 N N . ILE A 1 88 ? 3.234 -6.468 -7.002 1.00 97.56 88 ILE A N 1
ATOM 738 C CA . ILE A 1 88 ? 4.273 -5.529 -6.579 1.00 97.56 88 ILE A CA 1
ATOM 739 C C . ILE A 1 88 ? 4.108 -5.099 -5.123 1.00 97.56 88 ILE A C 1
ATOM 741 O O . ILE A 1 88 ? 5.092 -4.728 -4.484 1.00 97.56 88 ILE A O 1
ATOM 745 N N . LEU A 1 89 ? 2.878 -5.188 -4.609 1.00 98.12 89 LEU A N 1
ATOM 746 C CA . LEU A 1 89 ? 2.527 -4.944 -3.220 1.00 98.12 89 LEU A CA 1
ATOM 747 C C . LEU A 1 89 ? 1.754 -6.145 -2.657 1.00 98.12 89 LEU A C 1
ATOM 749 O O . LEU A 1 89 ? 0.617 -6.411 -3.069 1.00 98.12 89 LEU A O 1
ATOM 753 N N . ASP A 1 90 ? 2.376 -6.835 -1.703 1.00 97.69 90 ASP A N 1
ATOM 754 C CA . ASP A 1 90 ? 1.793 -7.958 -0.964 1.00 97.69 90 ASP A CA 1
ATOM 755 C C . ASP A 1 90 ? 1.375 -7.536 0.443 1.00 97.69 90 ASP A C 1
ATOM 757 O O . ASP A 1 90 ? 1.954 -6.608 1.011 1.00 97.69 90 ASP A O 1
ATOM 761 N N . ALA A 1 91 ? 0.408 -8.252 1.018 1.00 97.81 91 ALA A N 1
ATOM 762 C CA . ALA A 1 91 ? -0.055 -8.058 2.387 1.00 97.81 91 ALA A CA 1
ATOM 763 C C . ALA A 1 91 ? 0.024 -9.363 3.192 1.00 97.81 91 ALA A C 1
ATOM 765 O O . ALA A 1 91 ? -0.475 -10.403 2.762 1.00 97.81 91 ALA A O 1
ATOM 766 N N . ASP A 1 92 ? 0.592 -9.303 4.394 1.00 97.38 92 ASP A N 1
ATOM 767 C CA . ASP A 1 92 ? 0.559 -10.411 5.345 1.00 97.38 92 ASP A CA 1
ATOM 768 C C . ASP A 1 92 ? -0.667 -10.272 6.247 1.00 97.38 92 ASP A C 1
ATOM 770 O O . ASP A 1 92 ? -0.662 -9.570 7.262 1.00 97.38 92 ASP A O 1
ATOM 774 N N . THR A 1 93 ? -1.741 -10.962 5.864 1.00 95.25 93 THR A N 1
ATOM 775 C CA . THR A 1 93 ? -3.005 -10.941 6.612 1.00 95.25 93 THR A CA 1
ATOM 776 C C . THR A 1 93 ? -2.850 -11.524 8.020 1.00 95.25 93 THR A C 1
ATOM 778 O O . THR A 1 93 ? -3.512 -11.055 8.938 1.00 95.25 93 THR A O 1
ATOM 781 N N . LYS A 1 94 ? -1.968 -12.515 8.225 1.00 96.00 94 LYS A N 1
ATOM 782 C CA . LYS A 1 94 ? -1.842 -13.215 9.517 1.00 96.00 94 LYS A CA 1
ATOM 783 C C . LYS A 1 94 ? -1.183 -12.350 10.584 1.00 96.00 94 LYS A C 1
ATOM 785 O O . LYS A 1 94 ? -1.530 -12.471 11.753 1.00 96.00 94 LYS A O 1
ATOM 790 N N . ASN A 1 95 ? -0.238 -11.506 10.179 1.00 96.81 95 ASN A N 1
ATOM 791 C CA . ASN A 1 95 ? 0.476 -10.612 11.090 1.00 96.81 95 ASN A CA 1
ATOM 792 C C . ASN A 1 95 ? -0.129 -9.200 11.158 1.00 96.81 95 ASN A C 1
ATOM 794 O O . ASN A 1 95 ? 0.357 -8.361 11.917 1.00 96.81 95 ASN A O 1
ATOM 798 N N . SER A 1 96 ? -1.177 -8.923 10.378 1.00 97.56 96 SER A N 1
ATOM 799 C CA . SER A 1 96 ? -1.933 -7.666 10.421 1.00 97.56 96 SER A CA 1
ATOM 800 C C . SER A 1 96 ? -2.999 -7.686 11.527 1.00 97.56 96 SER A C 1
ATOM 802 O O . SER A 1 96 ? -3.507 -8.744 11.891 1.00 97.56 96 SER A O 1
ATOM 804 N N . SER A 1 97 ? -3.342 -6.523 12.086 1.00 98.19 97 SER A N 1
ATOM 805 C CA . SER A 1 97 ? -4.266 -6.397 13.224 1.00 98.19 97 SER A CA 1
ATOM 806 C C . SER A 1 97 ? -5.142 -5.145 13.130 1.00 98.19 97 SER A C 1
ATOM 808 O O . SER A 1 97 ? -4.832 -4.210 12.395 1.00 98.19 97 SER A O 1
ATOM 810 N N . GLY A 1 98 ? -6.275 -5.133 13.840 1.00 97.50 98 GLY A N 1
ATOM 811 C CA . GLY A 1 98 ? -7.235 -4.016 13.800 1.00 97.50 98 GLY A CA 1
ATOM 812 C C . GLY A 1 98 ? -7.993 -3.875 12.471 1.00 97.50 98 GLY A C 1
ATOM 813 O O . GLY A 1 98 ? -8.666 -2.872 12.251 1.00 97.50 98 GLY A O 1
ATOM 814 N N . ILE A 1 99 ? -7.888 -4.868 11.582 1.00 97.81 99 ILE A N 1
ATOM 815 C CA . ILE A 1 99 ? -8.583 -4.917 10.292 1.00 97.81 99 ILE A CA 1
ATOM 816 C C . ILE A 1 99 ? -9.942 -5.607 10.464 1.00 97.81 99 ILE A C 1
ATOM 818 O O . ILE A 1 99 ? -10.052 -6.650 11.108 1.00 97.81 99 ILE A O 1
ATOM 822 N N . VAL A 1 100 ? -10.973 -5.029 9.853 1.00 96.69 100 VAL A N 1
ATOM 823 C CA . VAL A 1 100 ? -12.334 -5.560 9.770 1.00 96.69 100 VAL A CA 1
ATOM 824 C C . VAL A 1 100 ? -12.506 -6.247 8.417 1.00 96.69 100 VAL A C 1
ATOM 826 O O . VAL A 1 100 ? -12.471 -5.600 7.372 1.00 96.69 100 VAL A O 1
ATOM 829 N N . GLY A 1 101 ? -12.732 -7.561 8.431 1.00 95.69 101 GLY A N 1
ATOM 830 C CA . GLY A 1 101 ? -12.899 -8.349 7.208 1.00 95.69 101 GLY A CA 1
ATOM 831 C C . GLY A 1 101 ? -11.578 -8.651 6.479 1.00 95.69 101 GLY A C 1
ATOM 832 O O . GLY A 1 101 ? -10.504 -8.547 7.074 1.00 95.69 101 GLY A O 1
ATOM 833 N N . PRO A 1 102 ? -11.642 -9.103 5.212 1.00 96.88 102 PRO A N 1
ATOM 834 C CA . PRO A 1 102 ? -10.454 -9.455 4.442 1.00 96.88 102 PRO A CA 1
ATOM 835 C C . PRO A 1 102 ? -9.707 -8.219 3.924 1.00 96.88 102 PRO A C 1
ATOM 837 O O . PRO A 1 102 ? -10.290 -7.155 3.715 1.00 96.88 102 PRO A O 1
ATOM 840 N N . ILE A 1 103 ? -8.414 -8.395 3.643 1.00 98.12 103 ILE A N 1
ATOM 841 C CA . ILE A 1 103 ? -7.647 -7.452 2.825 1.00 98.12 103 ILE A CA 1
ATOM 842 C C . ILE A 1 103 ? -7.983 -7.722 1.354 1.00 98.12 103 ILE A C 1
ATOM 844 O O . ILE A 1 103 ? -7.869 -8.849 0.876 1.00 98.12 103 ILE A O 1
ATOM 848 N N . GLU A 1 104 ? -8.405 -6.683 0.644 1.00 98.06 104 GLU A N 1
ATOM 849 C CA . GLU A 1 104 ? -8.758 -6.712 -0.770 1.00 98.06 104 GLU A CA 1
ATOM 850 C C . GLU A 1 104 ? -7.552 -6.342 -1.634 1.00 98.06 104 GLU A C 1
ATOM 852 O O . GLU A 1 104 ? -6.947 -5.279 -1.492 1.00 98.06 104 GLU A O 1
ATOM 857 N N . GLU A 1 105 ? -7.234 -7.189 -2.599 1.00 97.06 105 GLU A N 1
ATOM 858 C CA . GLU A 1 105 ? -6.210 -6.931 -3.604 1.00 97.06 105 GLU A CA 1
ATOM 859 C C . GLU A 1 105 ? -6.795 -6.169 -4.803 1.00 97.06 105 GLU A C 1
ATOM 861 O O . GLU A 1 105 ? -7.173 -6.761 -5.811 1.00 97.06 105 GLU A O 1
ATOM 866 N N . VAL A 1 106 ? -6.889 -4.842 -4.702 1.00 97.00 106 VAL A N 1
ATOM 867 C CA . VAL A 1 106 ? -7.600 -4.019 -5.702 1.00 97.00 106 VAL A CA 1
ATOM 868 C C . VAL A 1 106 ? -6.814 -3.786 -7.002 1.00 97.00 106 VAL A C 1
ATOM 870 O O . VAL A 1 106 ? -7.419 -3.586 -8.052 1.00 97.00 106 VAL A O 1
ATOM 873 N N . ALA A 1 107 ? -5.479 -3.830 -6.957 1.00 95.88 107 ALA A N 1
ATOM 874 C CA . ALA A 1 107 ? -4.592 -3.832 -8.129 1.00 95.88 107 ALA A CA 1
ATOM 875 C C . ALA A 1 107 ? -3.257 -4.511 -7.776 1.00 95.88 107 ALA A C 1
ATOM 877 O O . ALA A 1 107 ? -2.995 -4.766 -6.603 1.00 95.88 107 ALA A O 1
ATOM 878 N N . HIS A 1 108 ? -2.365 -4.774 -8.739 1.00 95.56 108 HIS A N 1
ATOM 879 C CA . HIS A 1 108 ? -1.045 -5.361 -8.434 1.00 95.56 108 HIS A CA 1
ATOM 880 C C . HIS A 1 108 ? -0.210 -4.505 -7.465 1.00 95.56 108 HIS A C 1
ATOM 882 O O . HIS A 1 108 ? 0.588 -5.055 -6.705 1.00 95.56 108 HIS A O 1
ATOM 888 N N . ASN A 1 109 ? -0.391 -3.179 -7.498 1.00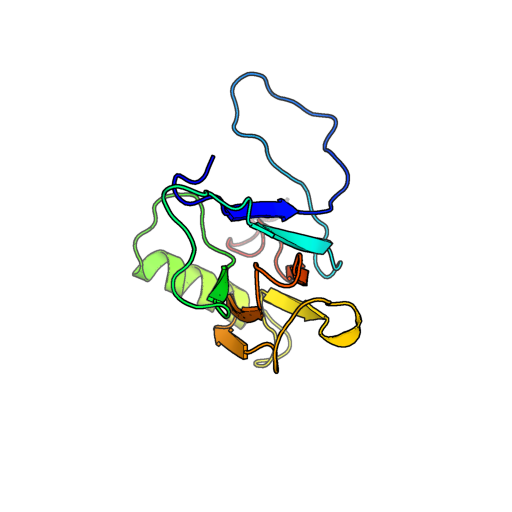 97.06 109 ASN A N 1
ATOM 889 C CA . ASN A 1 109 ? 0.311 -2.185 -6.682 1.00 97.06 109 ASN A CA 1
ATOM 890 C C . ASN A 1 109 ? -0.531 -1.604 -5.547 1.00 97.06 109 ASN A C 1
ATOM 892 O O . ASN A 1 109 ? -0.088 -0.651 -4.909 1.00 97.06 109 ASN A O 1
ATOM 896 N N . ALA A 1 110 ? -1.726 -2.145 -5.307 1.00 98.25 110 ALA A N 1
ATOM 897 C CA . ALA A 1 110 ? -2.657 -1.589 -4.343 1.00 98.25 110 ALA A CA 1
ATOM 898 C C . ALA A 1 110 ? -3.408 -2.675 -3.572 1.00 98.25 110 ALA A C 1
ATOM 900 O O . ALA A 1 110 ? -3.875 -3.666 -4.140 1.00 98.25 110 ALA A O 1
ATOM 901 N N . ILE A 1 111 ? -3.562 -2.438 -2.275 1.00 98.56 111 ILE A N 1
ATOM 902 C CA . ILE A 1 111 ? -4.430 -3.208 -1.387 1.00 98.56 111 ILE A CA 1
ATOM 903 C C . ILE A 1 111 ? -5.411 -2.261 -0.703 1.00 98.56 111 ILE A C 1
ATOM 905 O O . ILE A 1 111 ? -5.097 -1.090 -0.482 1.00 98.56 111 ILE A O 1
ATOM 909 N N . ALA A 1 112 ? -6.579 -2.768 -0.336 1.00 98.56 112 ALA A N 1
ATOM 910 C CA . ALA A 1 112 ? -7.552 -2.047 0.459 1.00 98.56 112 ALA A CA 1
ATOM 911 C C . ALA A 1 112 ? -8.008 -2.885 1.650 1.00 98.56 112 ALA A C 1
ATOM 913 O O . ALA A 1 112 ? -8.049 -4.108 1.586 1.00 9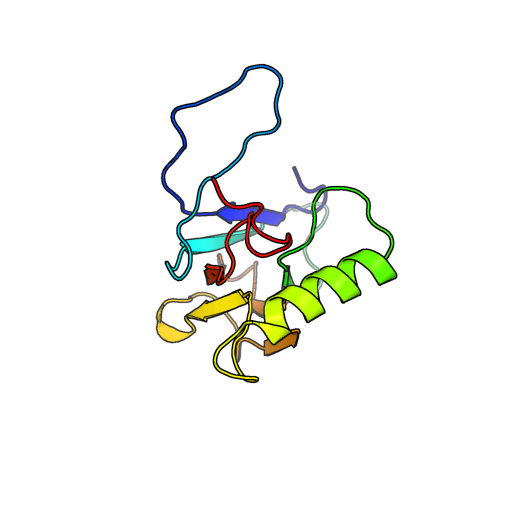8.56 112 ALA A O 1
ATOM 914 N N . PHE A 1 113 ? -8.351 -2.229 2.749 1.00 98.56 113 PHE A N 1
ATOM 915 C CA . PHE A 1 113 ? -8.886 -2.896 3.929 1.00 98.56 113 PHE A CA 1
ATOM 916 C C . PHE A 1 113 ? -9.794 -1.948 4.703 1.00 98.56 113 PHE A C 1
ATOM 918 O O . PHE A 1 113 ? -9.700 -0.722 4.577 1.00 98.56 113 PHE A O 1
ATOM 925 N N . TYR A 1 114 ? -10.681 -2.530 5.501 1.00 98.00 114 TYR A N 1
ATOM 926 C CA . TYR A 1 114 ? -11.574 -1.790 6.379 1.00 98.00 114 TYR A CA 1
ATOM 927 C C . TYR A 1 114 ? -11.070 -1.865 7.816 1.00 98.00 114 TYR A C 1
ATOM 929 O O . TYR A 1 114 ? -10.467 -2.857 8.212 1.00 98.00 114 TYR A O 1
ATOM 937 N N . TRP A 1 115 ? -11.295 -0.820 8.603 1.00 97.62 115 TRP A N 1
ATOM 938 C CA . TRP A 1 115 ? -10.973 -0.802 10.032 1.00 97.62 115 TRP A CA 1
ATOM 939 C C . TRP A 1 115 ? -11.854 0.204 10.769 1.00 97.62 115 TRP A C 1
ATOM 941 O O . TRP A 1 115 ? -12.471 1.067 10.137 1.00 97.62 115 TRP A O 1
ATOM 951 N N . ASN A 1 116 ? -11.946 0.073 12.094 1.00 95.94 116 ASN A N 1
ATOM 952 C CA . ASN A 1 116 ? -12.689 1.002 12.940 1.00 95.94 116 ASN A CA 1
ATOM 953 C C . ASN A 1 116 ? -11.726 1.892 13.754 1.00 95.94 116 ASN A C 1
ATOM 955 O O . ASN A 1 116 ? -11.281 1.473 14.823 1.00 95.94 116 ASN A O 1
ATOM 959 N N . PRO A 1 117 ? -11.421 3.121 13.295 1.00 94.50 117 PRO A N 1
ATOM 960 C CA . PRO A 1 117 ? -10.584 4.081 14.020 1.00 94.50 117 PRO A CA 1
ATOM 961 C C . PRO A 1 117 ? -11.057 4.446 15.431 1.00 94.50 117 PRO A C 1
ATOM 963 O O . PRO A 1 117 ? -10.255 4.946 16.216 1.00 94.50 117 PRO A O 1
ATOM 966 N N . LEU A 1 118 ? -12.337 4.233 15.762 1.00 92.25 118 LEU A N 1
ATOM 967 C CA . LEU A 1 118 ? -12.875 4.497 17.101 1.00 92.25 118 LEU A CA 1
ATOM 968 C C . LEU A 1 118 ? -12.660 3.320 18.069 1.00 92.25 118 LEU A C 1
ATOM 970 O O . LEU A 1 118 ? -12.732 3.515 19.279 1.00 92.25 118 LEU A O 1
ATOM 974 N N . GLU A 1 119 ? -12.391 2.115 17.557 1.00 93.94 119 GLU A N 1
ATOM 975 C CA . GLU A 1 119 ? -12.076 0.926 18.367 1.00 93.94 119 GLU A CA 1
ATOM 976 C C . GLU A 1 119 ? -10.570 0.760 18.604 1.00 93.94 119 GLU A C 1
ATOM 978 O O . GLU A 1 119 ? -10.162 0.113 19.569 1.00 93.94 119 GLU A O 1
ATOM 983 N N . GLY A 1 120 ? -9.733 1.356 17.752 1.00 94.00 120 GLY A N 1
ATOM 984 C CA . GLY A 1 120 ? -8.287 1.363 17.922 1.00 94.00 120 GLY A CA 1
ATOM 985 C C . GLY A 1 120 ? -7.523 1.592 16.622 1.00 94.00 120 GLY A C 1
ATOM 986 O O . GLY A 1 120 ? -8.088 1.914 15.578 1.00 94.00 120 GLY A O 1
ATOM 987 N N . GLN A 1 121 ? -6.205 1.418 16.702 1.00 97.00 121 GLN A N 1
ATOM 988 C CA . GLN A 1 121 ? -5.318 1.470 15.542 1.00 97.00 121 GLN A CA 1
ATOM 989 C C . GLN A 1 121 ? -5.471 0.229 14.653 1.00 97.00 121 GLN A C 1
ATOM 991 O O . GLN A 1 121 ? -5.741 -0.871 15.142 1.00 97.00 121 GLN A O 1
ATOM 996 N N . ALA A 1 122 ? -5.200 0.393 13.360 1.00 98.19 122 ALA A N 1
ATOM 997 C CA . ALA A 1 122 ? -5.008 -0.715 12.434 1.00 98.19 122 ALA A CA 1
ATOM 998 C C . ALA A 1 122 ? -3.531 -0.846 12.066 1.00 98.19 122 ALA A C 1
ATOM 1000 O O . ALA A 1 122 ? -2.832 0.150 11.895 1.00 98.19 122 ALA A O 1
ATOM 1001 N N . LYS A 1 123 ? -3.062 -2.079 11.896 1.00 98.44 123 LYS A N 1
ATOM 1002 C CA . LYS A 1 123 ? -1.730 -2.386 11.387 1.00 98.44 123 LYS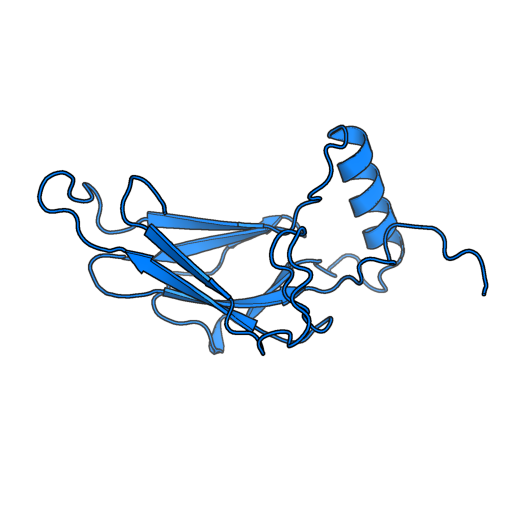 A CA 1
ATOM 1003 C C . LYS A 1 123 ? -1.843 -3.332 10.207 1.00 98.44 123 LYS A C 1
ATOM 1005 O O . LYS A 1 123 ? -2.331 -4.450 10.358 1.00 98.44 123 LYS A O 1
ATOM 1010 N N . VAL A 1 1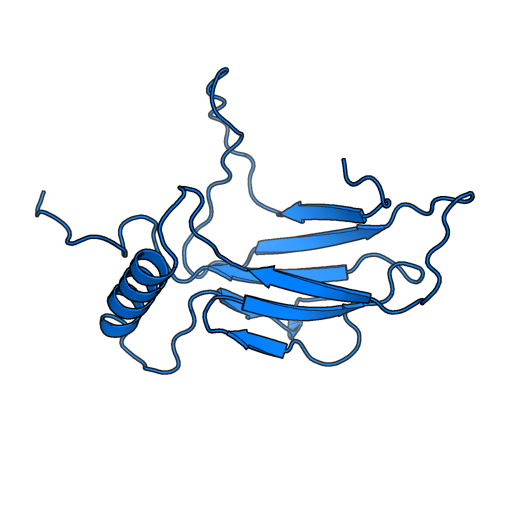24 ? -1.328 -2.911 9.057 1.00 98.50 124 VAL A N 1
ATOM 1011 C CA . VAL A 1 124 ? -1.194 -3.756 7.868 1.00 98.50 124 VAL A CA 1
ATOM 1012 C C . VAL A 1 124 ? 0.281 -4.023 7.596 1.00 98.50 124 VAL A C 1
ATOM 1014 O O . VAL A 1 124 ? 1.077 -3.094 7.502 1.00 98.50 124 VAL A O 1
ATOM 1017 N N . ASN A 1 125 ? 0.673 -5.289 7.489 1.00 98.31 125 ASN A N 1
ATOM 1018 C CA . ASN A 1 125 ? 2.042 -5.647 7.120 1.00 98.31 125 ASN A CA 1
ATOM 1019 C C . ASN A 1 125 ? 2.117 -5.830 5.612 1.00 98.31 125 ASN A C 1
ATOM 1021 O O . ASN A 1 125 ? 1.400 -6.664 5.061 1.00 98.31 125 ASN A O 1
ATOM 1025 N N . ILE A 1 126 ? 2.989 -5.064 4.960 1.00 98.25 126 ILE A N 1
ATOM 1026 C CA . ILE A 1 126 ? 3.143 -5.066 3.507 1.00 98.25 126 ILE A CA 1
ATOM 1027 C C . ILE A 1 126 ? 4.566 -5.404 3.083 1.00 98.25 126 ILE A C 1
ATOM 1029 O O . ILE A 1 126 ? 5.518 -5.064 3.782 1.00 98.25 126 ILE A O 1
ATOM 1033 N N . ALA A 1 127 ? 4.716 -6.021 1.916 1.00 98.12 127 ALA A N 1
ATOM 1034 C CA . ALA A 1 127 ? 6.009 -6.206 1.268 1.00 98.12 127 ALA A CA 1
ATOM 1035 C C . ALA A 1 127 ? 5.987 -5.595 -0.135 1.00 98.12 127 ALA A C 1
ATOM 1037 O O . ALA A 1 127 ? 5.053 -5.812 -0.910 1.00 98.12 127 ALA A O 1
ATOM 1038 N N . VAL A 1 128 ? 7.036 -4.838 -0.462 1.00 98.06 128 VAL A N 1
ATOM 1039 C CA . VAL A 1 128 ? 7.266 -4.309 -1.813 1.00 98.06 128 VAL A CA 1
ATOM 1040 C C . VAL A 1 128 ? 8.148 -5.289 -2.578 1.00 98.06 128 VAL A C 1
ATOM 1042 O O . VAL A 1 128 ? 9.213 -5.675 -2.099 1.00 98.06 128 VAL A O 1
ATOM 1045 N N . GLN A 1 129 ? 7.717 -5.691 -3.772 1.00 97.81 129 GLN A N 1
ATOM 1046 C CA . GLN A 1 129 ? 8.366 -6.750 -4.558 1.00 97.81 129 GLN A CA 1
ATOM 1047 C C . GLN A 1 129 ? 9.230 -6.231 -5.718 1.00 97.81 129 GLN A C 1
ATOM 1049 O O . GLN A 1 129 ? 9.768 -7.018 -6.500 1.00 97.81 129 GLN A O 1
ATOM 1054 N N . CYS A 1 130 ? 9.412 -4.917 -5.836 1.00 96.88 130 CYS A N 1
ATOM 1055 C CA . CYS A 1 130 ? 10.288 -4.302 -6.833 1.00 96.88 130 CYS A CA 1
ATOM 1056 C C . CYS A 1 130 ? 11.486 -3.592 -6.201 1.00 96.88 130 CYS A C 1
ATOM 1058 O O . CYS A 1 130 ? 11.414 -3.083 -5.084 1.00 96.88 130 CYS A O 1
ATOM 1060 N N . LEU A 1 131 ? 12.574 -3.510 -6.960 1.00 95.75 131 LEU A N 1
ATOM 1061 C CA . LEU A 1 131 ? 13.664 -2.568 -6.727 1.00 95.75 131 LEU A CA 1
ATOM 1062 C C . LEU A 1 131 ? 13.410 -1.284 -7.521 1.00 95.75 131 LEU A C 1
ATOM 1064 O O . LEU A 1 131 ? 12.814 -1.323 -8.598 1.00 95.75 131 LEU A O 1
ATOM 1068 N N . SER A 1 132 ? 13.941 -0.152 -7.055 1.00 91.75 132 SER A N 1
ATOM 1069 C CA . SER A 1 132 ? 13.857 1.121 -7.791 1.00 91.75 132 SER A CA 1
ATOM 1070 C C . SER A 1 132 ? 14.486 1.049 -9.191 1.00 91.75 132 SER A C 1
ATOM 1072 O O . SER A 1 132 ? 14.100 1.797 -10.083 1.00 91.75 132 SER A O 1
ATOM 1074 N N . THR A 1 133 ? 15.439 0.136 -9.401 1.00 92.06 133 THR A N 1
ATOM 1075 C CA . THR A 1 133 ? 16.126 -0.096 -10.680 1.00 92.06 133 THR A CA 1
ATOM 1076 C C . THR A 1 133 ? 15.402 -1.073 -11.609 1.00 92.06 133 THR A C 1
ATOM 1078 O O . THR A 1 133 ? 15.801 -1.197 -12.765 1.00 92.06 133 THR A O 1
ATOM 1081 N N . ASP A 1 134 ? 14.331 -1.743 -11.166 1.00 94.12 134 ASP A N 1
ATOM 1082 C CA . ASP A 1 134 ? 13.635 -2.740 -11.995 1.00 94.12 134 ASP A CA 1
ATOM 1083 C C . ASP A 1 134 ? 12.849 -2.102 -13.164 1.00 94.12 134 ASP A C 1
ATOM 1085 O O . ASP A 1 134 ? 12.466 -2.795 -14.109 1.00 94.12 134 ASP A O 1
ATOM 1089 N N . PHE A 1 135 ? 12.615 -0.786 -13.122 1.00 91.81 135 PHE A N 1
ATOM 1090 C CA . PHE A 1 135 ? 11.809 -0.038 -14.100 1.00 91.81 135 PHE A CA 1
ATOM 1091 C C . PHE A 1 135 ? 12.606 0.531 -15.278 1.00 91.81 135 PHE A C 1
ATOM 1093 O O . PHE A 1 135 ? 12.048 1.236 -16.117 1.00 91.81 135 PHE A O 1
ATOM 1100 N N . SER A 1 136 ? 13.905 0.252 -15.355 1.00 82.75 136 SER A N 1
ATOM 1101 C CA . SER A 1 136 ? 14.742 0.636 -16.488 1.00 82.75 136 SER A CA 1
ATOM 1102 C C . SER A 1 136 ? 15.466 -0.578 -17.069 1.00 82.75 136 SER A C 1
ATOM 1104 O O . SER A 1 136 ? 15.558 -1.656 -16.472 1.00 82.75 136 SER A O 1
ATOM 1106 N N . ASN A 1 137 ? 15.959 -0.439 -18.298 1.00 74.06 137 ASN A N 1
ATOM 1107 C CA . ASN A 1 137 ? 16.944 -1.383 -18.802 1.00 74.06 137 ASN A CA 1
ATOM 1108 C C . ASN A 1 137 ? 18.238 -1.127 -18.037 1.00 74.06 137 ASN A C 1
ATOM 1110 O O . ASN A 1 137 ? 18.789 -0.030 -18.133 1.00 74.06 137 ASN A O 1
ATOM 1114 N N . GLN A 1 138 ? 18.713 -2.124 -17.291 1.00 64.38 138 GLN A N 1
ATOM 1115 C CA . GLN A 1 138 ? 20.053 -2.082 -16.723 1.00 64.38 138 GLN A CA 1
ATOM 1116 C C . GLN A 1 138 ? 21.026 -1.904 -17.893 1.00 64.38 138 GLN A C 1
ATOM 1118 O O . GLN A 1 138 ? 21.240 -2.825 -18.681 1.00 64.38 138 GLN A O 1
ATOM 1123 N N . LYS A 1 139 ? 21.577 -0.697 -18.059 1.00 53.22 139 LYS A N 1
ATOM 1124 C CA . LYS A 1 139 ? 22.817 -0.553 -18.815 1.00 53.22 139 LYS A CA 1
ATOM 1125 C C . LYS A 1 139 ? 23.849 -1.308 -17.988 1.00 53.22 139 LYS A C 1
ATOM 1127 O O . LYS A 1 139 ? 24.001 -0.993 -16.810 1.00 53.22 139 LYS A O 1
ATOM 1132 N N . GLY A 1 140 ? 24.439 -2.349 -18.574 1.00 53.44 140 GLY A N 1
ATOM 1133 C CA . GLY A 1 140 ? 25.484 -3.131 -17.923 1.00 53.44 140 GLY A CA 1
ATOM 1134 C C . GLY A 1 140 ? 26.515 -2.193 -17.302 1.00 53.44 140 GLY A C 1
ATOM 1135 O O . GLY A 1 140 ? 26.930 -1.230 -17.951 1.00 53.44 140 GLY A O 1
ATOM 1136 N N . VAL A 1 141 ? 26.825 -2.437 -16.031 1.00 42.41 141 VAL A N 1
ATOM 1137 C CA . VAL A 1 141 ? 27.994 -1.856 -15.366 1.00 42.41 141 VAL A CA 1
ATOM 1138 C C . VAL A 1 141 ? 29.219 -2.624 -15.832 1.00 42.41 141 VAL A C 1
ATOM 1140 O O . VAL A 1 141 ? 29.109 -3.869 -15.914 1.00 42.41 141 VAL A O 1
#

Radius of gyration: 17.31 Å; chains: 1; bounding box: 48×35×39 Å

Foldseek 3Di:
DDPQQKDKDKAAPQDPDDDPPDDGDGDDDAPDKIKIKMAGDADPVRGDPDQKDKDKAFDADPDDDPPVLRVLLVVQLCVPDPDVPQAQKDWDPVPWDQFDDDWACPDSGMIMTMGGNVVTMTMIIMGGNDDPPSSDPPPDD

Sequence (141 aa):
FSDIGFKYFLESPISTSQRREDDRVTYINKGQFYGITLEYINDADKPLKNGTVKSIVMLVFREEKTQDEEVKAWQFWHSRQHSVKQRILDADTKNSSGIVGPIEEVAHNAIAFYWNPLEGQAKVNIAVQCLSTDFSNQKGV